Protein AF-A0A3D5N6G3-F1 (afdb_monomer)

InterPro domains:
  IPR005841 Alpha-D-phosphohexomutase superfamily [PR00509] (62-81)
  IPR005841 Alpha-D-phosphohexomutase superfamily [PR00509] (96-109)
  IPR005845 Alpha-D-phosphohexomutase, alpha/beta/alpha domain II [PF02879] (45-109)
  IPR016055 Alpha-D-phosphohexomutase, alpha/beta/alpha I/II/III [SSF53738] (45-109)

Sequence (111 aa):
NYNGFKMLNAGKSVFGEAIQELGQIAANGDFEVGAGSVTDIDIEDRYVTRLVAELDCDVAKPMTIVWDCGNGASGDVVRKLTAQLPGTHHLLFDEVDGTFPNHHPDPTVEA

Solvent-accessible surface area (backbone atoms only — not comparable to full-atom values): 7262 Å² total; per-residue (Å²): 144,84,87,88,86,88,55,69,56,97,91,36,79,63,55,72,66,60,52,52,50,55,50,50,36,63,74,70,64,69,67,89,85,84,85,85,85,85,80,91,74,91,53,63,69,61,49,43,53,53,56,56,72,70,51,62,67,92,74,56,72,67,44,80,47,79,47,77,29,33,18,29,88,54,14,67,60,50,54,61,41,54,76,73,49,74,57,46,76,46,77,38,52,38,63,71,36,97,80,34,90,86,39,72,72,48,89,89,52,90,128

Organism: NCBI:txid168935

pLDDT: mean 93.65, std 7.53, range [62.22, 98.44]

Radius of gyration: 19.56 Å; Cα contacts (8 Å, |Δi|>4): 103; chains: 1; bounding box: 46×33×43 Å

Nearest PDB structures (foldseek):
  4il8-assembly1_A  TM=9.588E-01  e=6.903E-07  Pseudomonas aeruginosa PAO1
  2fkf-assembly1_A  TM=9.588E-01  e=8.423E-07  Pseudomonas aeruginosa
  3rsm-assembly1_A  TM=9.598E-01  e=1.098E-06  Pseudomonas aeruginosa
  3uw2-assembly1_A  TM=9.426E-01  e=1.747E-06  Burkholderia thailandensis E264
  5kl0-assembly1_A  TM=7.281E-01  e=7.808E-04  Xanthomonas citri pv. citri str. 306

Foldseek 3Di:
DDDDDWDDDPNHTQDDVSVVVVVVCVVVVVDDDDDDDDDDDDCLVVVLVVVLVPDPLVPDDADEDEAEQLLDPCLVSCVSNVVSHHHHYHYHNSHNDPVSVPHHRDPVDDD

Structure (mmCIF, N/CA/C/O backbone):
data_AF-A0A3D5N6G3-F1
#
_entry.id   AF-A0A3D5N6G3-F1
#
loop_
_atom_site.group_PDB
_atom_site.id
_atom_site.type_symbol
_atom_site.label_atom_id
_atom_site.label_alt_id
_atom_site.label_comp_id
_atom_site.label_asym_id
_atom_site.label_entity_id
_atom_site.label_seq_id
_atom_site.pdbx_PDB_ins_code
_atom_site.Cartn_x
_atom_site.Cartn_y
_atom_site.Cartn_z
_atom_site.occupancy
_atom_site.B_iso_or_equiv
_atom_site.auth_seq_id
_atom_site.auth_comp_id
_atom_site.auth_asym_id
_atom_site.auth_atom_id
_atom_site.pdbx_PDB_model_num
ATOM 1 N N . ASN A 1 1 ? -6.593 -15.857 5.085 1.00 82.56 1 ASN A N 1
ATOM 2 C CA . ASN A 1 1 ? -7.844 -15.060 5.170 1.00 82.56 1 ASN A CA 1
ATOM 3 C C . ASN A 1 1 ? -7.716 -13.927 6.189 1.00 82.56 1 ASN A C 1
ATOM 5 O O . ASN A 1 1 ? -8.529 -13.840 7.101 1.00 82.56 1 ASN A O 1
ATOM 9 N N . TYR A 1 2 ? -6.697 -13.073 6.065 1.00 94.06 2 TYR A N 1
ATOM 10 C CA . TYR A 1 2 ? -6.471 -11.952 6.987 1.00 94.06 2 TYR A CA 1
ATOM 11 C C . TYR A 1 2 ? -6.891 -10.633 6.336 1.00 94.06 2 TYR A C 1
ATOM 13 O O . TYR A 1 2 ? -6.766 -10.479 5.124 1.00 94.06 2 TYR A O 1
ATOM 21 N N . ASN A 1 3 ? -7.363 -9.690 7.149 1.00 95.94 3 ASN A N 1
ATOM 22 C CA . ASN A 1 3 ? -7.532 -8.282 6.800 1.00 95.94 3 ASN A CA 1
ATOM 23 C C . ASN A 1 3 ? -7.440 -7.445 8.090 1.00 95.94 3 ASN A C 1
ATOM 25 O O . ASN A 1 3 ? -7.437 -8.002 9.191 1.00 95.94 3 ASN A O 1
ATOM 29 N N . GLY A 1 4 ? -7.355 -6.125 7.981 1.00 96.31 4 GLY A N 1
ATOM 30 C CA . GLY A 1 4 ? -7.272 -5.246 9.140 1.00 96.31 4 GLY A CA 1
ATOM 31 C C . GLY A 1 4 ? -7.210 -3.775 8.762 1.00 96.31 4 GLY A C 1
ATOM 32 O O . GLY A 1 4 ? -7.444 -3.395 7.618 1.00 96.31 4 GLY A O 1
ATOM 33 N N . PHE A 1 5 ? -6.872 -2.945 9.743 1.00 96.94 5 PHE A N 1
ATOM 34 C CA . PHE A 1 5 ? -6.841 -1.496 9.596 1.00 96.94 5 PHE A CA 1
ATOM 35 C C . PHE A 1 5 ? -5.455 -0.956 9.941 1.00 96.94 5 PHE A C 1
ATOM 37 O O . PHE A 1 5 ? -4.851 -1.346 10.940 1.00 96.94 5 PHE A O 1
ATOM 44 N N . LYS A 1 6 ? -4.975 -0.013 9.131 1.00 96.75 6 LYS A N 1
ATOM 45 C CA . LYS A 1 6 ? -3.884 0.899 9.486 1.00 96.75 6 LYS A CA 1
ATOM 46 C C . LYS A 1 6 ? -4.482 2.294 9.560 1.00 96.75 6 LYS A C 1
ATOM 48 O O . LYS A 1 6 ? -5.175 2.707 8.636 1.00 96.75 6 LYS A O 1
ATOM 53 N N . MET A 1 7 ? -4.248 2.994 10.662 1.00 96.81 7 MET A N 1
ATOM 54 C CA . MET A 1 7 ? -4.908 4.265 10.949 1.00 96.81 7 MET A CA 1
ATOM 55 C C . MET A 1 7 ? -3.879 5.365 11.174 1.00 96.81 7 MET A C 1
ATOM 57 O O . MET A 1 7 ? -2.858 5.159 11.837 1.00 96.81 7 MET A O 1
ATOM 61 N N . LEU A 1 8 ? -4.187 6.546 10.644 1.00 96.62 8 LEU A N 1
ATOM 62 C CA . LEU A 1 8 ? -3.483 7.786 10.936 1.00 96.62 8 LEU A CA 1
ATOM 63 C C . LEU A 1 8 ? -4.473 8.795 11.516 1.00 96.62 8 LEU A C 1
ATOM 65 O O . LEU A 1 8 ? -5.585 8.926 11.014 1.00 96.62 8 LEU A O 1
ATOM 69 N N . ASN A 1 9 ? -4.046 9.541 12.532 1.00 93.75 9 ASN A N 1
ATOM 70 C CA . ASN A 1 9 ? -4.774 10.686 13.068 1.00 93.75 9 ASN A CA 1
ATOM 71 C C . ASN A 1 9 ? -3.860 11.916 13.042 1.00 93.75 9 ASN A C 1
ATOM 73 O O . ASN A 1 9 ? -2.753 11.878 13.580 1.00 93.75 9 ASN A O 1
ATOM 77 N N . ALA A 1 10 ? -4.298 12.988 12.374 1.00 93.62 10 ALA A N 1
ATOM 78 C CA . ALA A 1 10 ? -3.531 14.227 12.205 1.00 93.62 10 ALA A CA 1
ATOM 79 C C . ALA A 1 10 ? -2.070 13.996 11.748 1.00 93.62 10 ALA A C 1
ATOM 81 O O . ALA A 1 10 ? -1.128 14.591 12.273 1.00 93.62 10 ALA A O 1
ATOM 82 N N . GLY A 1 11 ? -1.875 13.082 10.790 1.00 93.56 11 GLY A N 1
ATOM 83 C CA . GLY A 1 11 ? -0.559 12.741 10.233 1.00 93.56 11 GLY A CA 1
ATOM 84 C C . GLY A 1 11 ? 0.314 11.837 11.111 1.00 93.56 11 GLY A C 1
ATOM 85 O O . GLY A 1 11 ? 1.453 11.564 10.743 1.00 93.56 11 GLY A O 1
ATOM 86 N N . LYS A 1 12 ? -0.190 11.353 12.251 1.00 94.25 12 LYS A N 1
ATOM 87 C CA . LYS A 1 12 ? 0.532 10.443 13.150 1.00 94.25 12 LYS A CA 1
ATOM 88 C C . LYS A 1 12 ? -0.080 9.050 13.112 1.00 94.25 12 LYS A C 1
ATOM 90 O O . LYS A 1 12 ? -1.301 8.910 13.100 1.00 94.25 12 LYS A O 1
ATOM 95 N N . SER A 1 13 ? 0.767 8.025 13.127 1.00 96.56 13 SER A N 1
ATOM 96 C CA . SER A 1 13 ? 0.321 6.635 13.249 1.00 96.56 13 SER A CA 1
ATOM 97 C C . SER A 1 13 ? -0.409 6.418 14.572 1.00 96.56 13 SER A C 1
ATOM 99 O O . SER A 1 13 ? 0.057 6.867 15.619 1.00 96.56 13 SER A O 1
ATOM 101 N N . VAL A 1 14 ? -1.525 5.696 14.528 1.00 97.12 14 VAL A N 1
ATOM 102 C CA . VAL A 1 14 ? -2.253 5.250 15.722 1.00 97.12 14 VAL A CA 1
ATOM 103 C C . VAL A 1 14 ? -1.691 3.897 16.163 1.00 97.12 14 VAL A C 1
ATOM 105 O O . VAL A 1 14 ? -1.627 2.964 15.364 1.00 97.12 14 VAL A O 1
ATOM 108 N N . PHE A 1 15 ? -1.262 3.783 17.421 1.00 97.06 15 PHE A N 1
ATOM 109 C CA . PHE A 1 15 ? -0.671 2.565 17.987 1.00 97.06 15 PHE A CA 1
ATOM 110 C C . PHE A 1 15 ? -0.895 2.483 19.505 1.00 97.06 15 PHE A C 1
ATOM 112 O O . PHE A 1 15 ? -1.261 3.472 20.139 1.00 97.06 15 PHE A O 1
ATOM 119 N N . GLY A 1 16 ? -0.648 1.309 20.096 1.00 97.00 16 GLY A N 1
ATOM 120 C CA . GLY A 1 16 ? -0.643 1.122 21.551 1.00 97.00 16 GLY A CA 1
ATOM 121 C C . GLY A 1 16 ? -1.976 1.476 22.218 1.00 97.00 16 GLY A C 1
ATOM 122 O O . GLY A 1 16 ? -3.029 0.996 21.799 1.00 97.00 16 GLY A O 1
ATOM 123 N N . GLU A 1 17 ? -1.917 2.314 23.254 1.00 97.06 17 GLU A N 1
ATOM 124 C CA . GLU A 1 17 ? -3.073 2.738 24.058 1.00 97.06 17 GLU A CA 1
ATOM 125 C C . GLU A 1 17 ? -4.171 3.408 23.223 1.00 97.06 17 GLU A C 1
ATOM 127 O O . GLU A 1 17 ? -5.344 3.125 23.435 1.00 97.06 17 GLU A O 1
ATOM 132 N N . ALA A 1 18 ? -3.813 4.180 22.192 1.00 96.44 18 ALA A N 1
ATOM 133 C CA . ALA A 1 18 ? -4.793 4.834 21.324 1.00 96.44 18 ALA A CA 1
ATOM 134 C C . ALA A 1 18 ? -5.674 3.828 20.555 1.00 96.44 18 ALA A C 1
ATOM 136 O O . ALA A 1 18 ? -6.838 4.099 20.278 1.00 96.44 18 ALA A O 1
ATOM 137 N N . ILE A 1 19 ? -5.150 2.639 20.227 1.00 97.81 19 ILE A N 1
ATOM 138 C CA . ILE A 1 19 ? -5.968 1.565 19.635 1.00 97.81 19 ILE A CA 1
ATOM 139 C C . ILE A 1 19 ? -6.938 0.996 20.679 1.00 97.81 19 ILE A C 1
ATOM 141 O O . ILE A 1 19 ? -8.080 0.683 20.346 1.00 97.81 19 ILE A O 1
ATOM 145 N N . GLN A 1 20 ? -6.500 0.865 21.935 1.00 98.19 20 GLN A N 1
ATOM 146 C CA . GLN A 1 20 ? -7.353 0.370 23.021 1.00 98.19 20 GLN A CA 1
ATOM 147 C C . GLN A 1 20 ? -8.478 1.363 23.341 1.00 98.19 20 GLN A C 1
ATOM 149 O O . GLN A 1 20 ? -9.619 0.949 23.524 1.00 98.19 20 GLN A O 1
ATOM 154 N N . GLU A 1 21 ? -8.180 2.663 23.328 1.00 96.94 21 GLU A N 1
ATOM 155 C CA . GLU A 1 21 ? -9.162 3.737 23.506 1.00 96.94 21 GLU A CA 1
ATOM 156 C C . GLU A 1 21 ? -10.263 3.683 22.436 1.00 96.94 21 GLU A C 1
ATOM 158 O O . GLU A 1 21 ? -11.444 3.690 22.776 1.00 96.94 21 GLU A O 1
ATOM 163 N N . LEU A 1 22 ? -9.900 3.515 21.157 1.00 96.50 22 LEU A N 1
ATOM 164 C CA . LEU A 1 22 ? -10.876 3.315 20.076 1.00 96.50 22 LEU A CA 1
ATOM 165 C C . LEU A 1 22 ? -11.773 2.091 20.323 1.00 96.50 22 LEU A C 1
ATOM 167 O O . LEU A 1 22 ? -12.976 2.139 20.065 1.00 96.50 22 LEU A O 1
ATOM 171 N N . GLY A 1 23 ? -11.203 1.004 20.853 1.00 97.38 23 GLY A N 1
ATOM 172 C CA . GLY A 1 23 ? -11.959 -0.181 21.255 1.00 97.38 23 GLY A CA 1
ATOM 173 C C . GLY A 1 23 ? -12.955 0.107 22.382 1.00 97.38 23 GLY A C 1
ATOM 174 O O . GLY A 1 23 ? -14.095 -0.351 22.320 1.00 97.38 23 GLY A O 1
ATOM 175 N N . GLN A 1 24 ? -12.559 0.904 23.377 1.00 98.38 24 GLN A N 1
ATOM 176 C CA . GLN A 1 24 ? -13.424 1.296 24.489 1.00 98.38 24 GLN A CA 1
ATOM 177 C C . GLN A 1 24 ? -14.567 2.212 24.036 1.00 98.38 24 GLN A C 1
ATOM 179 O O . GLN A 1 24 ? -15.710 1.996 24.437 1.00 98.38 24 GLN A O 1
ATOM 184 N N . ILE A 1 25 ? -14.275 3.193 23.175 1.00 97.81 25 ILE A N 1
ATOM 185 C CA . ILE A 1 25 ? -15.278 4.072 22.556 1.00 97.81 25 ILE A CA 1
ATOM 186 C C . ILE A 1 25 ? -16.318 3.226 21.815 1.00 97.81 25 ILE A C 1
ATOM 188 O O . ILE A 1 25 ? -17.520 3.358 22.052 1.00 97.81 25 ILE A O 1
ATOM 192 N N . ALA A 1 26 ? -15.853 2.293 20.976 1.00 97.62 26 ALA A N 1
ATOM 193 C CA . ALA A 1 26 ? -16.726 1.403 20.222 1.00 97.62 26 ALA A CA 1
ATOM 194 C C . ALA A 1 26 ? -17.573 0.491 21.122 1.00 97.62 26 ALA A C 1
ATOM 196 O O . ALA A 1 26 ? -18.762 0.315 20.863 1.00 97.62 26 ALA A O 1
ATOM 197 N N . ALA A 1 27 ? -16.988 -0.059 22.189 1.00 98.25 27 ALA A N 1
ATOM 198 C CA . ALA A 1 27 ? -17.695 -0.918 23.136 1.00 98.25 27 ALA A CA 1
ATOM 199 C C . ALA A 1 27 ? -18.761 -0.161 23.946 1.00 98.25 27 ALA A C 1
ATOM 201 O O . ALA A 1 27 ? -19.813 -0.722 24.250 1.00 98.25 27 ALA A O 1
ATOM 202 N N . ASN A 1 28 ? -18.502 1.107 24.275 1.00 98.38 28 ASN A N 1
ATOM 203 C CA . ASN A 1 28 ? -19.425 1.958 25.024 1.00 98.38 28 ASN A CA 1
ATOM 204 C C . ASN A 1 28 ? -20.509 2.598 24.147 1.00 98.38 28 ASN A C 1
ATOM 206 O O . ASN A 1 28 ? -21.473 3.142 24.684 1.00 98.38 28 ASN A O 1
ATOM 210 N N . GLY A 1 29 ? -20.356 2.555 22.820 1.00 97.56 29 GLY A N 1
ATOM 211 C CA . GLY A 1 29 ? -21.227 3.280 21.898 1.00 97.56 29 GLY A CA 1
ATOM 212 C C . GLY A 1 29 ? -21.104 4.801 22.031 1.00 97.56 29 GLY A C 1
ATOM 213 O O . GLY A 1 29 ? -22.065 5.511 21.745 1.00 97.56 29 GLY A O 1
ATOM 214 N N . ASP A 1 30 ? -19.946 5.291 22.482 1.00 97.75 30 ASP A N 1
ATOM 215 C CA . ASP A 1 30 ? -19.672 6.713 22.726 1.00 97.75 30 ASP A CA 1
ATOM 216 C C . ASP A 1 30 ? -19.294 7.429 21.420 1.00 97.75 30 ASP A C 1
ATOM 218 O O . ASP A 1 30 ? -18.183 7.917 21.226 1.00 97.75 30 ASP A O 1
ATOM 222 N N . PHE A 1 31 ? -20.199 7.361 20.446 1.00 96.81 31 PHE A N 1
ATOM 223 C CA . PHE A 1 31 ? -19.974 7.882 19.105 1.00 96.81 31 PHE A CA 1
ATOM 224 C C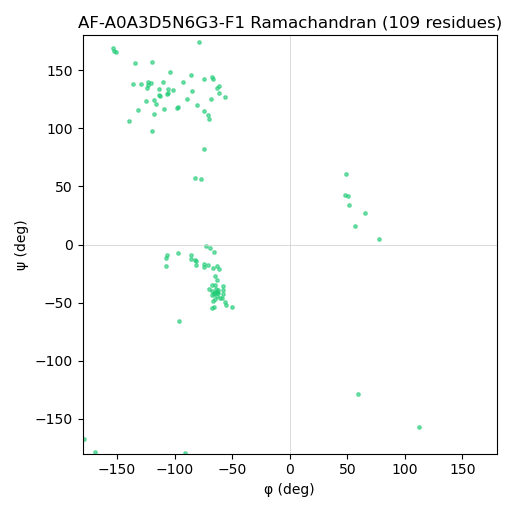 . PHE A 1 31 ? -20.470 9.317 18.970 1.00 96.81 31 PHE A C 1
ATOM 226 O O . PHE A 1 31 ? -21.579 9.655 19.386 1.00 96.81 31 PHE A O 1
ATOM 233 N N . GLU A 1 32 ? -19.696 10.129 18.259 1.00 96.31 32 GLU A N 1
ATOM 234 C CA . GLU A 1 32 ? -20.160 11.422 17.769 1.00 96.31 32 GLU A CA 1
ATOM 235 C C . GLU A 1 32 ? -21.245 11.248 16.695 1.00 96.31 32 GLU A C 1
ATOM 237 O O . GLU A 1 32 ? -21.189 10.337 15.863 1.00 96.31 32 GLU A O 1
ATOM 242 N N . VAL A 1 33 ? -22.223 12.157 16.678 1.00 97.12 33 VAL A N 1
ATOM 243 C CA . VAL A 1 33 ? -23.313 12.162 15.692 1.00 97.12 33 VAL A CA 1
ATOM 244 C C . VAL A 1 33 ? -23.186 13.383 14.790 1.00 97.12 33 VAL A C 1
ATOM 246 O O . VAL A 1 33 ? -23.139 14.521 15.250 1.00 97.12 33 VAL A O 1
ATOM 249 N N . GLY A 1 34 ? -23.192 13.154 13.479 1.00 96.88 34 GLY A N 1
ATOM 250 C CA . GLY A 1 34 ? -23.120 14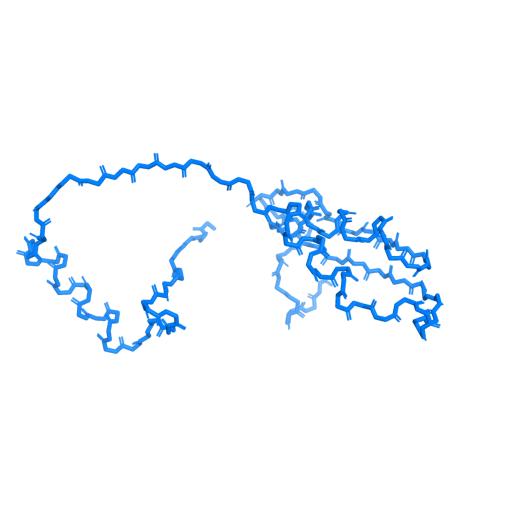.219 12.487 1.00 96.88 34 GLY A CA 1
ATOM 251 C C . GLY A 1 34 ? -23.412 1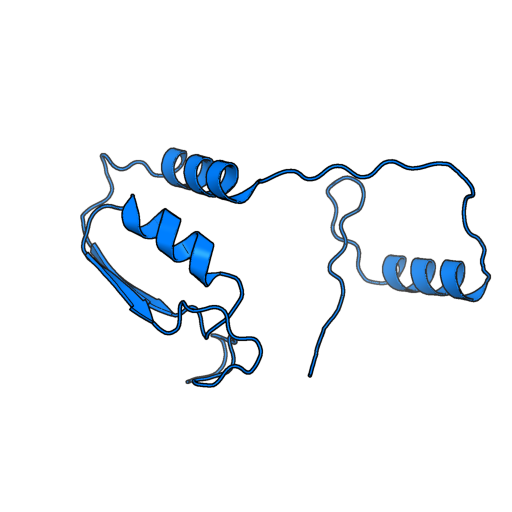3.726 11.075 1.00 96.88 34 GLY A C 1
ATOM 252 O O . GLY A 1 34 ? -23.702 12.551 10.853 1.00 96.88 34 GLY A O 1
ATOM 253 N N . ALA A 1 35 ? -23.330 14.640 10.111 1.0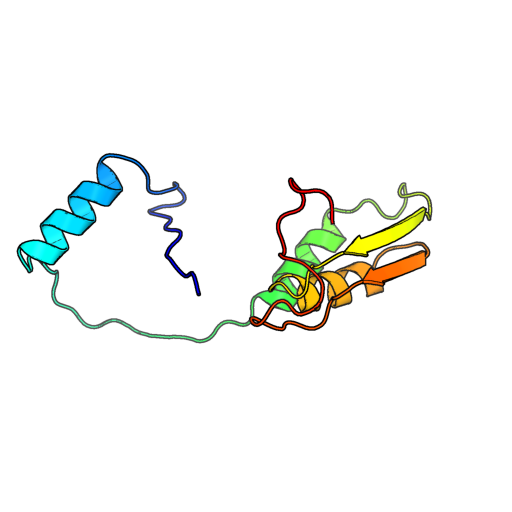0 97.88 35 ALA A N 1
ATOM 254 C CA . ALA A 1 35 ? -23.448 14.332 8.692 1.00 97.88 35 ALA A CA 1
ATOM 255 C C . ALA A 1 35 ? -22.080 14.489 8.017 1.00 97.88 35 ALA A C 1
ATOM 257 O O . ALA A 1 35 ? -21.516 15.583 7.992 1.00 97.88 35 ALA A O 1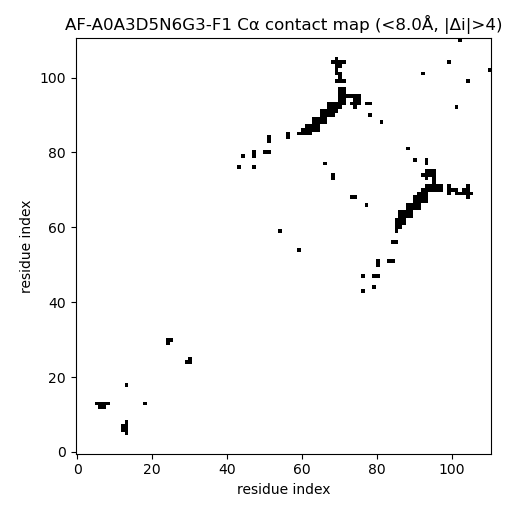
ATOM 258 N N . GLY A 1 36 ? -21.549 13.386 7.489 1.00 96.56 36 GLY A N 1
ATOM 259 C CA . GLY A 1 36 ? -20.334 13.378 6.677 1.00 96.56 36 GLY A CA 1
ATOM 260 C C . GLY A 1 36 ? -20.621 13.543 5.183 1.00 96.56 36 GLY A C 1
ATOM 261 O O . GLY A 1 36 ? -21.769 13.635 4.750 1.00 96.56 36 GLY A O 1
ATOM 262 N N . SER A 1 37 ? -19.558 13.529 4.384 1.00 97.81 37 SER A N 1
ATOM 263 C CA . SER A 1 37 ? -19.634 13.399 2.927 1.00 97.81 37 SER A CA 1
ATOM 264 C C . SER A 1 37 ? -18.604 12.377 2.454 1.00 97.81 37 SER A C 1
ATOM 266 O O . SER A 1 37 ? -17.625 12.113 3.152 1.00 97.81 37 SER A O 1
ATOM 268 N N . VAL A 1 38 ? -18.850 11.789 1.287 1.00 97.75 38 VAL A N 1
ATOM 269 C CA . VAL A 1 38 ? -17.949 10.836 0.637 1.00 97.75 38 VAL A CA 1
ATOM 270 C C . VAL A 1 38 ? -17.641 11.374 -0.749 1.00 97.75 38 VAL A C 1
ATOM 272 O O . VAL A 1 38 ? -18.542 11.818 -1.461 1.00 97.75 38 VAL A O 1
ATOM 275 N N . THR A 1 39 ? -16.368 11.341 -1.114 1.00 97.69 39 THR A N 1
ATOM 276 C CA . THR A 1 39 ? -15.891 11.710 -2.444 1.00 97.69 39 THR A CA 1
ATOM 277 C C . THR A 1 39 ? -14.864 10.696 -2.903 1.00 97.69 39 THR A C 1
ATOM 279 O O . THR A 1 39 ? -13.972 10.343 -2.129 1.00 97.69 39 THR A O 1
ATOM 282 N N . ASP A 1 40 ? -14.941 10.313 -4.170 1.00 97.19 40 ASP A N 1
ATOM 283 C CA . ASP A 1 40 ? -13.930 9.484 -4.808 1.00 97.19 40 ASP A CA 1
ATOM 284 C C . ASP A 1 40 ? -12.790 10.358 -5.332 1.00 97.19 40 ASP A C 1
ATOM 286 O O . ASP A 1 40 ? -13.008 11.384 -5.982 1.00 97.19 40 ASP A O 1
ATOM 290 N N . ILE A 1 41 ? -11.558 9.960 -5.025 1.00 96.06 41 ILE A N 1
ATOM 291 C CA . ILE A 1 41 ? -10.345 10.633 -5.485 1.00 96.06 41 ILE A CA 1
ATOM 292 C C . ILE A 1 41 ? -9.414 9.564 -6.037 1.00 96.06 41 ILE A C 1
ATOM 294 O O . ILE A 1 41 ? -8.917 8.729 -5.283 1.00 96.06 41 ILE A O 1
ATOM 298 N N . ASP A 1 42 ? -9.133 9.629 -7.336 1.00 93.94 42 ASP A N 1
ATOM 299 C CA . ASP A 1 42 ? -8.057 8.841 -7.926 1.00 93.94 42 ASP A CA 1
ATOM 300 C C . ASP A 1 42 ? -6.705 9.463 -7.543 1.00 93.94 42 ASP A C 1
ATOM 302 O O . ASP A 1 42 ? -6.396 10.618 -7.869 1.00 93.94 42 ASP A O 1
ATOM 306 N N . ILE A 1 43 ? -5.921 8.715 -6.768 1.00 96.38 43 ILE A N 1
ATOM 307 C CA . ILE A 1 43 ? -4.611 9.138 -6.271 1.00 96.38 43 ILE A CA 1
ATOM 308 C C . ILE A 1 43 ? -3.460 8.419 -6.976 1.00 96.38 43 ILE A C 1
ATOM 310 O O . ILE A 1 43 ? -2.313 8.832 -6.810 1.00 96.38 43 ILE A O 1
ATOM 314 N N . GLU A 1 44 ? -3.737 7.372 -7.753 1.00 95.62 44 GLU A N 1
ATOM 315 C CA . GLU A 1 44 ? -2.707 6.454 -8.236 1.00 95.62 44 GLU A CA 1
ATOM 316 C C . GLU A 1 44 ? -1.736 7.157 -9.190 1.00 95.62 44 GLU A C 1
ATOM 318 O O . GLU A 1 44 ? -0.531 7.211 -8.932 1.00 95.62 44 GLU A O 1
ATOM 323 N N . ASP A 1 45 ? -2.258 7.806 -10.233 1.00 95.12 45 ASP A N 1
ATOM 324 C CA . ASP A 1 45 ? -1.433 8.521 -11.216 1.00 95.12 45 ASP A CA 1
ATOM 325 C C . ASP A 1 45 ? -0.697 9.712 -10.593 1.00 95.12 45 ASP A C 1
ATOM 327 O O . ASP A 1 45 ? 0.454 10.006 -10.933 1.00 95.12 45 ASP A O 1
ATOM 331 N N . ARG A 1 46 ? -1.338 10.384 -9.627 1.00 96.38 46 ARG A N 1
ATOM 332 C CA . ARG A 1 46 ? -0.732 11.491 -8.872 1.00 96.38 46 ARG A CA 1
ATOM 333 C C . ARG A 1 46 ? 0.454 11.002 -8.046 1.00 96.38 46 ARG A C 1
ATOM 335 O O . ARG A 1 46 ? 1.474 11.687 -7.982 1.00 96.38 46 ARG A O 1
ATOM 342 N N . TYR A 1 47 ? 0.323 9.832 -7.428 1.00 96.75 47 TYR A N 1
ATOM 343 C CA . TYR A 1 47 ? 1.379 9.202 -6.648 1.00 96.75 47 TYR A CA 1
ATOM 344 C C . TYR A 1 47 ? 2.551 8.772 -7.536 1.00 96.75 47 TYR A C 1
ATOM 346 O O . TY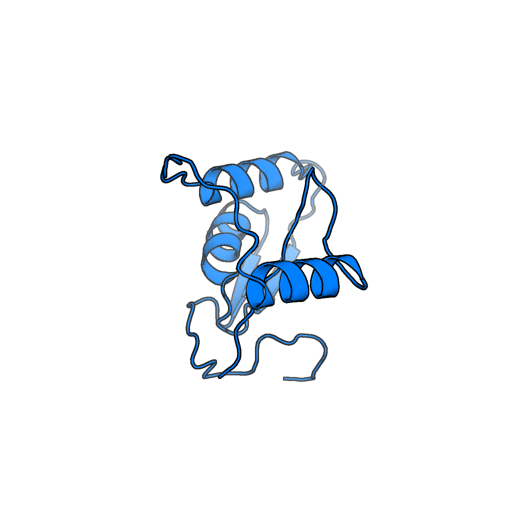R A 1 47 ? 3.687 9.151 -7.256 1.00 96.75 47 TYR A O 1
ATOM 354 N N . VAL A 1 48 ? 2.286 8.075 -8.646 1.00 96.06 48 VAL A N 1
ATOM 355 C CA . VAL A 1 48 ? 3.336 7.645 -9.587 1.00 96.06 48 VAL A CA 1
ATOM 356 C C . VAL A 1 48 ? 4.079 8.850 -10.169 1.00 96.06 48 VAL A C 1
ATOM 358 O O . VAL A 1 48 ? 5.307 8.880 -10.146 1.00 96.06 48 VAL A O 1
ATOM 361 N N . THR A 1 49 ? 3.354 9.886 -10.605 1.00 94.44 49 THR A N 1
ATOM 362 C CA . THR A 1 49 ? 3.959 11.127 -11.120 1.00 94.44 49 THR A CA 1
ATOM 363 C C . THR A 1 49 ? 4.872 11.773 -10.080 1.00 94.44 49 THR A C 1
ATOM 365 O O . THR A 1 49 ? 5.975 12.217 -10.397 1.00 94.44 49 THR A O 1
ATOM 368 N N . ARG A 1 50 ? 4.435 11.808 -8.814 1.00 95.38 50 ARG A N 1
ATOM 369 C CA . ARG A 1 50 ? 5.228 12.362 -7.715 1.00 95.38 50 ARG A CA 1
ATOM 370 C C . ARG A 1 50 ? 6.516 11.571 -7.482 1.00 95.38 50 ARG A C 1
ATOM 372 O O . ARG A 1 50 ? 7.533 12.212 -7.232 1.00 95.38 50 ARG A O 1
ATOM 379 N N . LEU A 1 51 ? 6.466 10.236 -7.548 1.00 93.25 51 LEU A N 1
ATOM 380 C CA . LEU A 1 51 ? 7.636 9.362 -7.401 1.00 93.25 51 LEU A CA 1
ATOM 381 C C . LEU A 1 51 ? 8.637 9.554 -8.542 1.00 93.25 51 LEU A C 1
ATOM 383 O O . LEU A 1 51 ? 9.825 9.707 -8.283 1.00 93.25 51 LEU A O 1
ATOM 387 N N . VAL A 1 52 ? 8.162 9.583 -9.789 1.00 90.94 52 VAL A N 1
ATOM 388 C CA . VAL A 1 52 ? 9.022 9.799 -10.964 1.00 90.94 52 VAL A CA 1
ATOM 389 C C . VAL A 1 52 ? 9.692 11.172 -10.897 1.00 90.94 52 VAL A C 1
ATOM 391 O O . VAL A 1 52 ? 10.875 11.281 -11.186 1.00 90.94 52 VAL A O 1
ATOM 394 N N . ALA A 1 53 ? 8.977 12.204 -10.441 1.00 91.06 53 ALA A N 1
ATOM 395 C CA . ALA A 1 53 ? 9.536 13.546 -10.282 1.00 91.06 53 ALA A CA 1
ATOM 396 C C . ALA A 1 53 ? 10.625 13.657 -9.193 1.00 91.06 53 ALA A C 1
ATOM 398 O O . ALA A 1 53 ? 11.394 14.613 -9.215 1.00 91.06 53 ALA A O 1
ATOM 399 N N . GLU A 1 54 ? 10.688 12.724 -8.236 1.00 87.75 54 GLU A N 1
ATOM 400 C CA . GLU A 1 54 ? 11.788 12.656 -7.256 1.00 87.75 54 GLU A CA 1
ATOM 401 C C . GLU A 1 54 ? 13.036 11.969 -7.816 1.00 87.75 54 GLU A C 1
ATOM 403 O O . GLU A 1 54 ? 14.116 12.092 -7.237 1.00 87.75 54 GLU A O 1
ATOM 408 N N . LEU A 1 55 ? 12.905 11.224 -8.916 1.00 82.81 55 LEU A N 1
ATOM 409 C CA . LEU A 1 55 ? 14.038 10.561 -9.530 1.00 82.81 55 LEU A CA 1
ATOM 410 C C . LEU A 1 55 ? 14.814 11.559 -10.387 1.00 82.81 55 LEU A C 1
ATOM 412 O O . LEU A 1 55 ? 14.306 12.085 -11.375 1.00 82.81 55 LEU A O 1
ATOM 416 N N . ASP A 1 56 ? 16.084 11.758 -10.047 1.00 75.81 56 ASP A N 1
ATOM 417 C CA . ASP A 1 56 ? 17.030 12.412 -10.944 1.00 75.81 56 ASP A CA 1
ATOM 418 C C . ASP A 1 56 ? 17.421 11.437 -12.069 1.00 75.81 56 ASP A C 1
ATOM 420 O O . ASP A 1 56 ? 18.422 10.713 -12.005 1.00 75.81 56 ASP A O 1
ATOM 424 N N . CYS A 1 57 ? 16.564 11.361 -13.090 1.00 65.75 57 CYS A N 1
ATOM 425 C CA . CYS A 1 57 ? 16.752 10.494 -14.251 1.00 65.75 57 CYS A CA 1
ATOM 426 C C . CYS A 1 57 ? 18.019 10.831 -15.052 1.00 65.75 57 CYS A C 1
ATOM 428 O O . CYS A 1 57 ? 18.518 9.960 -15.763 1.00 65.75 57 CYS A O 1
ATOM 430 N N . ASP A 1 58 ? 18.565 12.045 -14.919 1.00 63.34 58 ASP A N 1
ATOM 431 C CA . ASP A 1 58 ? 19.785 12.460 -15.619 1.00 63.34 58 ASP A CA 1
ATOM 432 C C . ASP A 1 58 ? 21.047 11.826 -15.002 1.00 63.34 58 ASP A C 1
ATOM 434 O O . ASP A 1 58 ? 22.085 11.715 -15.661 1.00 63.34 58 ASP A O 1
ATOM 438 N N . VAL A 1 59 ? 20.959 11.343 -13.755 1.00 62.22 59 VAL A N 1
ATOM 439 C CA . VAL A 1 5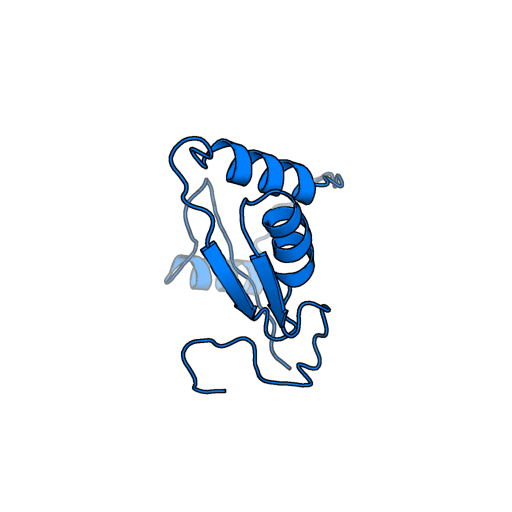9 ? 22.052 10.663 -13.033 1.00 62.22 59 VAL A CA 1
ATOM 440 C C . VAL A 1 59 ? 21.805 9.152 -12.892 1.00 62.22 59 VAL A C 1
ATOM 442 O O . VAL A 1 59 ? 22.744 8.377 -12.667 1.00 62.22 59 VAL A O 1
ATOM 445 N N . ALA A 1 60 ? 20.561 8.698 -13.055 1.00 68.88 60 ALA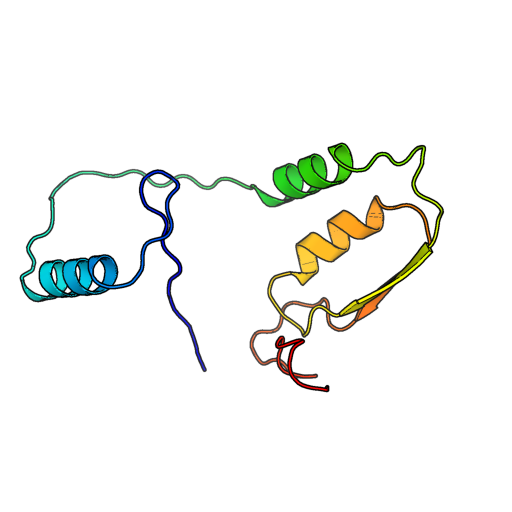 A N 1
ATOM 446 C CA . ALA A 1 60 ? 20.195 7.293 -12.933 1.00 68.88 60 ALA A CA 1
ATOM 447 C C . ALA A 1 60 ? 20.749 6.460 -14.106 1.00 68.88 60 ALA A C 1
ATOM 449 O O . ALA A 1 60 ? 20.265 6.511 -15.236 1.00 68.88 60 ALA A O 1
ATOM 450 N N . LYS A 1 61 ? 21.769 5.636 -13.837 1.00 80.38 61 LYS A N 1
ATOM 451 C CA . LYS A 1 61 ? 22.265 4.661 -14.820 1.00 80.38 61 LYS A CA 1
ATOM 452 C C . LYS A 1 61 ? 21.160 3.643 -15.143 1.00 80.38 61 LYS A C 1
ATOM 454 O O . LYS A 1 61 ? 20.583 3.101 -14.201 1.00 80.38 61 LYS A O 1
ATOM 459 N N . PRO A 1 62 ? 20.915 3.311 -16.425 1.00 88.00 62 PRO A N 1
ATOM 460 C CA . PRO A 1 62 ? 19.980 2.250 -16.786 1.00 88.00 62 PRO A CA 1
ATOM 461 C C . PRO A 1 62 ? 20.370 0.924 -16.121 1.00 88.00 62 PRO A C 1
ATOM 463 O O . PRO A 1 62 ? 21.513 0.476 -16.245 1.00 88.00 62 PRO A O 1
ATOM 466 N N . MET A 1 63 ? 19.424 0.298 -15.421 1.00 90.62 63 MET A N 1
ATOM 467 C CA . MET A 1 63 ? 19.614 -0.990 -14.746 1.00 90.62 63 MET A CA 1
ATOM 468 C C . MET A 1 63 ? 18.652 -2.038 -15.297 1.00 90.62 63 MET A C 1
ATOM 470 O O . MET A 1 63 ? 17.601 -1.712 -15.840 1.00 90.62 63 MET A O 1
ATOM 474 N N . THR A 1 64 ? 19.005 -3.312 -15.137 1.00 96.69 64 THR A N 1
ATOM 475 C CA . THR A 1 64 ? 18.050 -4.415 -15.295 1.00 96.69 64 THR A CA 1
ATOM 476 C C . THR A 1 64 ? 17.555 -4.819 -13.911 1.00 96.69 64 THR A C 1
ATOM 478 O O . THR A 1 64 ? 18.370 -5.207 -13.076 1.00 96.69 64 THR A O 1
ATOM 481 N N . ILE A 1 65 ? 16.254 -4.680 -13.646 1.00 96.69 65 ILE A N 1
ATOM 482 C CA . ILE A 1 65 ? 15.644 -4.918 -12.327 1.00 96.69 65 ILE A CA 1
ATOM 483 C C . ILE A 1 65 ? 14.448 -5.861 -12.468 1.00 96.69 65 ILE A C 1
ATOM 485 O O . ILE A 1 65 ? 13.637 -5.710 -13.381 1.00 96.69 65 ILE A O 1
ATOM 489 N N . VAL A 1 66 ? 14.328 -6.801 -11.532 1.00 98.06 66 VAL A N 1
ATOM 490 C CA . VAL A 1 66 ? 13.139 -7.638 -11.349 1.00 98.06 66 VAL A CA 1
ATOM 491 C C . VAL A 1 66 ? 12.328 -7.089 -10.174 1.00 98.06 66 VAL A C 1
ATOM 493 O O . VAL A 1 66 ? 12.899 -6.806 -9.122 1.00 98.06 66 VAL A O 1
ATOM 496 N N . TRP A 1 67 ? 11.017 -6.943 -10.355 1.00 97.75 67 TRP A N 1
ATOM 497 C CA . TRP A 1 67 ? 10.075 -6.483 -9.337 1.00 97.75 67 TRP A CA 1
ATOM 498 C C . TRP A 1 67 ? 9.062 -7.584 -9.060 1.00 97.75 67 TRP A C 1
ATOM 500 O O . TRP A 1 67 ? 8.240 -7.896 -9.920 1.00 97.75 67 TRP A O 1
ATOM 510 N N . ASP A 1 68 ? 9.119 -8.157 -7.867 1.00 97.56 68 ASP A N 1
ATOM 511 C CA . ASP A 1 68 ? 8.156 -9.156 -7.423 1.00 97.56 68 ASP A CA 1
ATOM 512 C C . ASP A 1 68 ? 7.063 -8.492 -6.581 1.00 97.56 68 ASP A C 1
ATOM 514 O O . ASP A 1 68 ? 7.349 -7.870 -5.555 1.00 97.56 68 ASP A O 1
ATOM 518 N N . CYS A 1 69 ? 5.816 -8.577 -7.043 1.00 97.81 69 CYS A N 1
ATOM 519 C CA . CYS A 1 69 ? 4.664 -8.024 -6.335 1.00 97.81 69 CYS A CA 1
ATOM 520 C C . CYS A 1 69 ? 3.911 -9.067 -5.495 1.00 97.81 69 CYS A C 1
ATOM 522 O O . CYS A 1 69 ? 2.994 -8.684 -4.768 1.00 97.81 69 CYS A O 1
ATOM 524 N N . GLY A 1 70 ? 4.254 -10.358 -5.589 1.00 97.19 70 GLY A N 1
ATOM 525 C CA . GLY A 1 70 ? 3.628 -11.450 -4.834 1.00 97.19 70 GLY A CA 1
ATOM 526 C C . GLY A 1 70 ? 2.099 -11.487 -4.924 1.00 97.19 70 GLY A C 1
ATOM 527 O O . GLY A 1 70 ? 1.434 -11.770 -3.930 1.00 97.19 70 GLY A O 1
ATOM 528 N N . ASN A 1 71 ? 1.527 -11.098 -6.069 1.00 97.94 71 ASN A N 1
ATOM 529 C CA . ASN A 1 71 ? 0.090 -10.896 -6.298 1.00 97.94 71 ASN A CA 1
ATOM 530 C C . ASN A 1 71 ? -0.596 -9.886 -5.356 1.00 97.94 71 ASN A C 1
ATOM 532 O O . ASN A 1 71 ? -1.825 -9.835 -5.255 1.00 97.94 71 ASN A O 1
ATOM 536 N N . GLY A 1 72 ? 0.190 -9.068 -4.656 1.00 96.56 72 GLY A N 1
ATOM 537 C CA . GLY A 1 72 ? -0.280 -8.032 -3.752 1.00 96.56 72 GLY A CA 1
ATOM 538 C C . GLY A 1 72 ? -0.755 -6.767 -4.468 1.00 96.56 72 GLY A C 1
ATOM 539 O O . GLY A 1 72 ? -0.592 -6.581 -5.671 1.00 96.56 72 GLY A O 1
ATOM 540 N N . ALA A 1 73 ? -1.303 -5.837 -3.685 1.00 96.50 73 ALA A N 1
ATOM 541 C CA . ALA A 1 73 ? -1.896 -4.594 -4.184 1.00 96.50 73 ALA A CA 1
ATOM 542 C C . ALA A 1 73 ? -0.901 -3.614 -4.846 1.00 96.50 73 ALA A C 1
ATOM 544 O O . ALA A 1 73 ? -1.321 -2.595 -5.384 1.00 96.50 73 ALA A O 1
ATOM 545 N N . SER A 1 74 ? 0.410 -3.876 -4.803 1.00 96.88 74 SER A N 1
ATOM 546 C CA . SER A 1 74 ? 1.423 -3.018 -5.434 1.00 96.88 74 SER A CA 1
ATOM 547 C C . SER A 1 74 ? 1.475 -3.138 -6.957 1.00 96.88 74 SER A C 1
ATOM 549 O O . SER A 1 74 ? 2.066 -2.269 -7.594 1.00 96.88 74 SER A O 1
ATOM 551 N N . GLY A 1 75 ? 0.891 -4.194 -7.535 1.00 97.50 75 GLY A N 1
ATOM 552 C CA . GLY A 1 75 ? 1.036 -4.551 -8.948 1.00 97.50 75 GLY A CA 1
ATOM 553 C C . GLY A 1 75 ? 0.790 -3.404 -9.930 1.00 97.50 75 GLY A C 1
ATOM 554 O O . GLY A 1 75 ? 1.662 -3.077 -10.736 1.00 97.50 75 GLY A O 1
ATOM 555 N N . ASP A 1 76 ? -0.361 -2.737 -9.826 1.00 96.75 76 ASP A N 1
ATOM 556 C CA . ASP A 1 76 ? -0.748 -1.663 -10.753 1.00 96.75 76 ASP A CA 1
ATOM 557 C C . ASP A 1 76 ? 0.163 -0.432 -10.647 1.00 96.75 76 ASP A C 1
ATOM 559 O O . ASP A 1 76 ? 0.633 0.097 -11.660 1.00 96.75 76 ASP A O 1
ATOM 563 N N . VAL A 1 77 ? 0.514 -0.033 -9.421 1.00 97.56 77 VAL A N 1
ATOM 564 C CA . VAL A 1 77 ? 1.453 1.068 -9.162 1.00 97.56 77 VAL A CA 1
ATOM 565 C C . VAL A 1 77 ? 2.847 0.749 -9.710 1.00 97.56 77 VAL A C 1
ATOM 567 O O . VAL A 1 77 ? 3.464 1.604 -10.347 1.00 97.56 77 VAL A O 1
ATOM 570 N N . VAL A 1 78 ? 3.350 -0.473 -9.501 1.00 97.75 78 VAL A N 1
ATOM 571 C CA . VAL A 1 78 ? 4.667 -0.904 -9.999 1.00 97.75 78 VAL A CA 1
ATOM 572 C C . VAL A 1 78 ? 4.683 -0.951 -11.529 1.00 97.75 78 VAL A C 1
ATOM 574 O O . VAL A 1 78 ? 5.638 -0.456 -12.131 1.00 97.75 78 VAL A O 1
ATOM 577 N N . ARG A 1 79 ? 3.622 -1.450 -12.180 1.00 97.56 79 ARG A N 1
ATOM 578 C CA . ARG A 1 79 ? 3.469 -1.395 -13.646 1.00 97.56 79 ARG A CA 1
ATOM 579 C C . ARG A 1 79 ? 3.587 0.035 -14.174 1.00 97.56 79 ARG A C 1
ATOM 581 O O . ARG A 1 79 ? 4.405 0.307 -15.053 1.00 97.56 79 ARG A O 1
ATOM 588 N N . LYS A 1 80 ? 2.811 0.966 -13.611 1.00 97.00 80 LYS A N 1
ATOM 589 C CA . LYS A 1 80 ? 2.815 2.381 -14.025 1.00 97.00 80 LYS A CA 1
ATOM 590 C C . LYS A 1 80 ? 4.148 3.082 -13.763 1.00 97.00 80 LYS A C 1
ATOM 592 O O . LYS A 1 80 ? 4.573 3.905 -14.575 1.00 97.00 80 LYS A O 1
ATOM 597 N N . LEU A 1 81 ? 4.798 2.775 -12.640 1.00 95.94 81 LEU A N 1
ATOM 598 C CA . LEU A 1 81 ? 6.093 3.344 -12.276 1.00 95.94 81 LEU A CA 1
ATOM 599 C C . LEU A 1 81 ? 7.191 2.857 -13.225 1.00 95.94 81 LEU A C 1
ATOM 601 O O . LEU A 1 81 ? 7.878 3.665 -13.840 1.00 95.94 81 LEU A O 1
ATOM 605 N N . THR A 1 82 ? 7.337 1.542 -13.374 1.00 95.56 82 THR A N 1
ATOM 606 C CA . THR A 1 82 ? 8.421 0.929 -14.160 1.00 95.56 82 THR A CA 1
ATOM 607 C C . THR A 1 82 ? 8.349 1.247 -15.650 1.00 95.56 82 THR A C 1
ATOM 609 O O . THR A 1 82 ? 9.394 1.332 -16.288 1.00 95.56 82 THR A O 1
ATOM 612 N N . ALA A 1 83 ? 7.159 1.521 -16.195 1.00 95.19 83 ALA A N 1
ATOM 613 C CA . ALA A 1 83 ? 6.992 2.008 -17.566 1.00 95.19 83 ALA A CA 1
ATOM 614 C C . ALA A 1 83 ? 7.639 3.386 -17.824 1.00 95.19 83 ALA A C 1
ATOM 616 O O . ALA A 1 83 ? 7.854 3.755 -18.978 1.00 95.19 83 ALA A O 1
ATOM 617 N N . GLN A 1 84 ? 7.929 4.151 -16.768 1.00 92.88 84 GLN A N 1
ATOM 618 C CA . GLN A 1 84 ? 8.530 5.488 -16.837 1.00 92.88 84 GLN A CA 1
ATOM 619 C C . GLN A 1 84 ? 10.002 5.508 -16.404 1.00 92.88 84 GLN A C 1
ATOM 621 O O . GLN A 1 84 ? 10.673 6.527 -16.566 1.00 92.88 84 GLN A O 1
ATOM 626 N N . LEU A 1 85 ? 10.512 4.406 -15.848 1.00 91.88 85 LEU A N 1
ATOM 627 C CA . LEU A 1 85 ? 11.890 4.306 -15.377 1.00 91.88 85 LEU A CA 1
ATOM 628 C C . LEU A 1 85 ? 12.848 3.913 -16.517 1.00 91.88 85 LEU A C 1
ATOM 630 O O . LEU A 1 85 ? 12.476 3.138 -17.402 1.00 91.88 85 LEU A O 1
ATOM 634 N N . PRO A 1 86 ? 14.098 4.413 -16.513 1.00 90.50 86 PRO A N 1
ATOM 635 C CA . PRO A 1 86 ? 15.101 4.001 -17.484 1.00 90.50 86 PRO A CA 1
ATOM 636 C C . PRO A 1 86 ? 15.638 2.596 -17.178 1.00 90.50 86 PRO A C 1
ATOM 638 O O . PRO A 1 86 ? 15.932 2.255 -16.032 1.00 90.50 86 PRO A O 1
ATOM 641 N N . GLY A 1 87 ? 15.900 1.819 -18.228 1.00 92.06 87 GLY A N 1
ATOM 642 C CA . GLY A 1 87 ? 16.471 0.477 -18.122 1.00 92.06 87 GLY A CA 1
ATOM 643 C C . GLY A 1 87 ? 15.489 -0.613 -18.531 1.00 92.06 87 GLY A C 1
ATOM 644 O O . GLY A 1 87 ? 14.574 -0.379 -19.316 1.00 92.06 87 GLY A O 1
ATOM 645 N N . THR A 1 88 ? 15.727 -1.822 -18.031 1.00 96.12 88 THR A N 1
ATOM 646 C CA . THR A 1 88 ? 14.921 -3.008 -18.330 1.00 96.12 88 THR A CA 1
ATOM 647 C C . THR A 1 88 ? 14.265 -3.486 -17.046 1.00 96.12 88 THR A C 1
ATOM 649 O O . THR A 1 88 ? 14.950 -3.832 -16.083 1.00 96.12 88 THR A O 1
ATOM 652 N N . HIS A 1 89 ? 12.939 -3.535 -17.029 1.00 97.12 89 HIS A N 1
ATOM 653 C CA . HIS A 1 89 ? 12.178 -3.943 -15.856 1.00 97.12 89 HIS A CA 1
ATOM 654 C C . HIS A 1 89 ? 11.368 -5.199 -16.159 1.00 97.12 89 HIS A C 1
ATOM 656 O O . HIS A 1 89 ? 10.590 -5.234 -17.110 1.00 97.12 89 HIS A O 1
ATOM 662 N N . HIS A 1 90 ? 11.567 -6.231 -15.345 1.00 98.38 90 HIS A N 1
ATOM 663 C CA . HIS A 1 90 ? 10.798 -7.468 -15.387 1.00 98.38 90 HIS A CA 1
ATOM 664 C C . HIS A 1 90 ? 9.856 -7.498 -14.190 1.00 98.38 90 HIS A C 1
ATOM 666 O O . HIS A 1 90 ? 10.295 -7.269 -13.065 1.00 98.38 90 HIS A O 1
ATOM 672 N N . LEU A 1 91 ? 8.578 -7.768 -14.428 1.00 98.44 91 LEU A N 1
ATOM 673 C CA . LEU A 1 91 ? 7.566 -7.842 -13.379 1.00 98.44 91 LEU A CA 1
ATOM 674 C C . LEU A 1 91 ? 7.212 -9.305 -13.130 1.00 98.44 91 LEU A C 1
ATOM 676 O O . LEU A 1 91 ? 6.971 -10.051 -14.080 1.00 98.44 91 LEU A O 1
ATOM 680 N N . LEU A 1 92 ? 7.218 -9.705 -11.863 1.00 98.19 92 LEU A N 1
ATOM 681 C CA . LEU A 1 92 ? 6.769 -11.013 -11.408 1.00 98.19 92 LEU A CA 1
ATOM 682 C C . LEU A 1 92 ? 5.517 -10.836 -10.555 1.00 98.19 92 LEU A C 1
ATOM 684 O O . LEU A 1 92 ? 5.472 -9.975 -9.672 1.00 98.19 92 LEU A O 1
ATOM 688 N N . PHE A 1 93 ? 4.515 -11.671 -10.835 1.00 97.94 93 PHE A N 1
ATOM 689 C CA . PHE A 1 93 ? 3.289 -11.789 -10.043 1.00 97.94 93 PHE A CA 1
ATOM 690 C C . PHE A 1 93 ? 2.616 -10.432 -9.768 1.00 97.94 93 PHE A C 1
ATOM 692 O O . PHE A 1 93 ? 2.169 -10.153 -8.660 1.00 97.94 93 PHE A O 1
ATOM 699 N N . ASP A 1 94 ? 2.577 -9.559 -10.773 1.00 97.81 94 ASP A N 1
ATOM 700 C CA . ASP A 1 94 ? 2.058 -8.193 -10.686 1.00 97.81 94 ASP A CA 1
ATOM 701 C C . ASP A 1 94 ? 0.539 -8.107 -10.895 1.00 97.81 94 ASP A C 1
ATOM 703 O O . ASP A 1 94 ? -0.069 -7.069 -10.653 1.00 97.81 94 ASP A O 1
ATOM 707 N N . GLU A 1 95 ? -0.123 -9.185 -11.309 1.00 97.94 95 GLU A N 1
ATOM 708 C CA . GLU A 1 95 ? -1.584 -9.287 -11.249 1.00 97.94 95 GLU A CA 1
ATOM 709 C C . GLU A 1 95 ? -2.066 -9.373 -9.796 1.00 97.94 95 GLU A C 1
ATOM 711 O O . GLU A 1 95 ? -1.633 -10.246 -9.039 1.00 97.94 95 GLU A O 1
ATOM 716 N N . VAL A 1 96 ? -2.971 -8.467 -9.410 1.00 97.06 96 VAL A N 1
ATOM 717 C CA . VAL A 1 96 ? -3.548 -8.437 -8.062 1.00 97.06 96 VAL A CA 1
ATOM 718 C C . VAL A 1 96 ? -4.488 -9.630 -7.896 1.00 97.06 96 VAL A C 1
ATOM 720 O O . VAL A 1 96 ? -5.564 -9.670 -8.492 1.00 97.06 96 VAL A O 1
ATOM 723 N N . ASP A 1 97 ? -4.096 -10.580 -7.052 1.00 97.56 97 ASP A N 1
ATOM 724 C CA . ASP A 1 97 ? -4.879 -11.771 -6.731 1.00 97.56 97 ASP A CA 1
ATOM 725 C C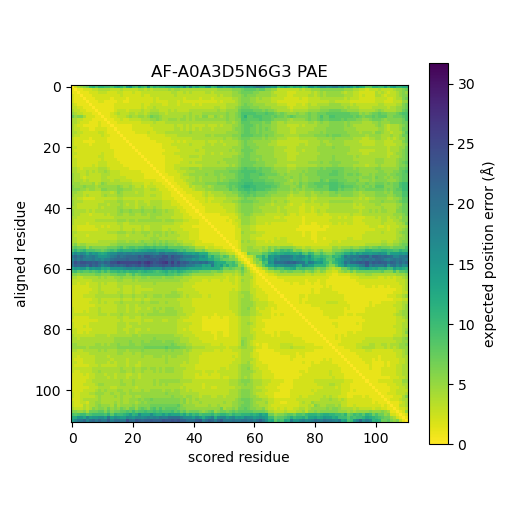 . ASP A 1 97 ? -4.763 -12.080 -5.233 1.00 97.56 97 ASP A C 1
ATOM 727 O O . ASP A 1 97 ? -3.748 -12.577 -4.743 1.00 97.56 97 ASP A O 1
ATOM 731 N N . GLY A 1 98 ? -5.844 -11.810 -4.496 1.00 95.75 98 GLY A N 1
ATOM 732 C CA . GLY A 1 98 ? -5.918 -12.027 -3.049 1.00 95.75 98 GLY A CA 1
ATOM 733 C C . GLY A 1 98 ? -5.920 -13.498 -2.614 1.00 95.75 98 GLY A C 1
ATOM 734 O O . GLY A 1 98 ? -5.954 -13.763 -1.411 1.00 95.75 98 GLY A O 1
ATOM 735 N N . THR A 1 99 ? -5.912 -14.451 -3.553 1.00 96.69 99 THR A N 1
ATOM 736 C CA . THR A 1 99 ? -5.667 -15.870 -3.257 1.00 96.69 99 THR A CA 1
ATOM 737 C C . THR A 1 99 ? -4.177 -16.198 -3.133 1.00 96.69 99 THR A C 1
ATOM 739 O O . THR A 1 99 ? -3.851 -17.248 -2.581 1.00 96.69 99 THR A O 1
ATOM 742 N N . PHE A 1 100 ? -3.295 -15.287 -3.571 1.00 95.62 100 PHE A N 1
ATOM 743 C CA . PHE A 1 100 ? -1.832 -15.408 -3.537 1.00 95.62 100 PHE A CA 1
ATOM 744 C C . PHE A 1 100 ? -1.330 -16.749 -4.105 1.00 95.62 100 PHE A C 1
ATOM 746 O O . PHE A 1 100 ? -0.713 -17.536 -3.383 1.00 95.62 100 PHE A O 1
ATOM 753 N N . PRO A 1 101 ? -1.607 -17.047 -5.390 1.00 96.81 101 PRO A N 1
ATOM 754 C CA . PRO A 1 101 ? -1.410 -18.382 -5.957 1.00 96.81 101 PRO A CA 1
ATOM 755 C C . PRO A 1 101 ? 0.061 -18.791 -6.135 1.00 96.81 101 PRO A C 1
ATOM 757 O O . PRO A 1 101 ? 0.330 -19.978 -6.310 1.00 96.81 101 PRO A O 1
ATOM 760 N N . ASN A 1 102 ? 1.000 -17.838 -6.112 1.00 95.88 102 ASN A N 1
ATOM 761 C CA . ASN A 1 102 ? 2.428 -18.097 -6.322 1.00 95.88 102 ASN A CA 1
ATOM 762 C C . ASN A 1 102 ? 3.175 -18.243 -4.989 1.00 95.88 102 ASN A C 1
ATOM 764 O O . ASN A 1 102 ? 3.632 -19.329 -4.645 1.00 95.88 102 ASN A O 1
ATOM 768 N N . HIS A 1 103 ? 3.251 -17.161 -4.217 1.00 93.81 103 HIS A N 1
ATOM 769 C CA . HIS A 1 103 ? 3.736 -17.140 -2.838 1.00 93.81 103 HIS A CA 1
ATOM 770 C C . HIS A 1 103 ? 3.044 -16.005 -2.077 1.00 93.81 103 HIS A C 1
ATOM 772 O O . HIS A 1 103 ? 2.435 -15.113 -2.671 1.00 93.81 103 HIS A O 1
ATOM 778 N N . HIS A 1 104 ? 3.132 -16.023 -0.747 1.00 92.50 104 HIS A N 1
ATOM 779 C CA . HIS A 1 104 ? 2.624 -14.917 0.059 1.00 92.50 104 HIS A CA 1
ATOM 780 C C . HIS A 1 104 ? 3.463 -13.648 -0.208 1.00 92.50 104 HIS A C 1
ATOM 782 O O . HIS A 1 104 ? 4.686 -13.764 -0.337 1.00 92.50 104 HIS A O 1
ATOM 788 N N . PRO A 1 105 ? 2.871 -12.436 -0.248 1.00 91.69 105 PRO A N 1
ATOM 789 C CA . PRO A 1 105 ? 3.607 -11.182 -0.437 1.00 91.69 105 PRO A CA 1
ATOM 790 C C . PRO A 1 105 ? 4.317 -10.748 0.858 1.00 91.69 105 PRO A C 1
ATOM 792 O O . PRO A 1 105 ? 4.083 -9.666 1.395 1.00 91.69 105 PRO A O 1
ATOM 795 N N . ASP A 1 106 ? 5.154 -11.630 1.401 1.00 93.12 106 ASP A N 1
ATOM 796 C CA . ASP A 1 106 ? 6.027 -11.376 2.541 1.00 93.12 106 ASP A CA 1
ATOM 797 C C . ASP A 1 106 ? 7.490 -11.573 2.112 1.00 93.12 106 ASP A C 1
ATOM 799 O O . ASP A 1 106 ? 7.975 -12.703 2.097 1.00 93.12 106 ASP A O 1
ATOM 803 N N . PRO A 1 107 ? 8.216 -10.491 1.776 1.00 88.94 107 PRO A N 1
ATOM 804 C CA . PRO A 1 107 ? 9.592 -10.583 1.293 1.00 88.94 107 PRO A CA 1
ATOM 805 C C . PRO A 1 107 ? 10.601 -10.949 2.394 1.00 88.94 107 PRO A C 1
ATOM 807 O O . PRO A 1 107 ? 11.798 -11.018 2.124 1.00 88.94 107 PRO A O 1
ATOM 810 N N . THR A 1 108 ? 10.160 -11.122 3.647 1.00 89.81 108 THR A N 1
ATOM 811 C CA . THR A 1 108 ? 11.027 -11.567 4.751 1.00 89.81 108 THR A CA 1
ATOM 812 C C . THR A 1 108 ? 11.152 -13.087 4.829 1.00 89.81 108 THR A C 1
ATOM 814 O O . THR A 1 108 ? 12.025 -13.596 5.532 1.00 89.81 108 THR A O 1
ATOM 817 N N . VAL A 1 109 ? 10.301 -13.802 4.093 1.00 84.75 109 VAL A N 1
ATOM 818 C CA . VAL A 1 109 ? 10.314 -15.256 3.967 1.00 84.75 109 VAL A CA 1
ATOM 819 C C . VAL A 1 109 ? 10.864 -15.603 2.586 1.00 84.75 109 VAL A C 1
ATOM 821 O O . VAL A 1 109 ? 10.479 -14.989 1.594 1.00 84.75 109 VAL A O 1
ATOM 824 N N . GLU A 1 110 ? 11.785 -16.567 2.516 1.00 75.88 110 GLU A N 1
ATOM 825 C CA . GLU A 1 110 ? 12.248 -17.083 1.224 1.00 75.88 110 GLU A CA 1
ATOM 826 C C . GLU A 1 110 ? 11.070 -17.710 0.463 1.00 75.88 110 GLU A C 1
ATOM 828 O O . GLU A 1 110 ? 10.305 -18.492 1.038 1.00 75.88 110 GLU A O 1
ATOM 833 N N . ALA A 1 111 ? 10.924 -17.320 -0.805 1.00 65.69 111 ALA A N 1
ATOM 834 C CA . ALA A 1 111 ? 9.888 -17.808 -1.714 1.00 65.69 111 ALA A CA 1
ATOM 835 C C . ALA A 1 111 ? 10.222 -19.193 -2.286 1.00 65.69 111 ALA A C 1
ATOM 837 O O . ALA A 1 111 ? 11.419 -19.461 -2.547 1.00 65.69 111 ALA A O 1
#

Mean predicted aligned error: 4.51 Å

Secondary structure (DSSP, 8-state):
-------EETTEE--THHHHHHHHHHHHT--------------HHHHHHHHHHHS-TTT---EEEEEE-TTSTTHHHHHHHHTTSSEEEEEES-S--TT-SS--S-TTS--